Protein AF-A0A9D1PXN1-F1 (afdb_monomer_lite)

Foldseek 3Di:
DDPVVLVVLVVVLCVQDVDDDDWADPLQFIDDPCCLRVVCQQHDQADPDWDKQFADPQLQDPCVVQFFPAPDSGIGTHYVVGTNCQDNRGRPDDSSNDGSSSRYPLWAAAPQATWGFSSDSCNVRPDPVNVLVRSVSSVVSLLPDDPVSNVRRHHYDDPVCCVVTIGGSPDDGRD

Structure (mmCIF, N/CA/C/O backbone):
data_AF-A0A9D1PXN1-F1
#
_entry.id   AF-A0A9D1PXN1-F1
#
loop_
_atom_site.group_PDB
_atom_site.id
_atom_site.type_symbol
_atom_site.label_atom_id
_atom_site.label_alt_id
_atom_site.label_comp_id
_atom_site.label_asym_id
_atom_site.label_entity_id
_atom_site.label_seq_id
_atom_site.pdbx_PDB_ins_code
_atom_site.Cartn_x
_atom_site.Cartn_y
_atom_site.Cartn_z
_atom_site.occupancy
_atom_site.B_iso_or_equiv
_atom_site.auth_seq_id
_atom_site.auth_comp_id
_atom_site.auth_asym_id
_atom_site.auth_atom_id
_atom_site.pdbx_PDB_model_num
ATOM 1 N N . MET A 1 1 ? 2.714 14.223 -9.945 1.00 69.88 1 MET A N 1
ATOM 2 C CA . MET A 1 1 ? 3.969 13.557 -10.324 1.00 69.88 1 MET A CA 1
ATOM 3 C C . MET A 1 1 ? 4.122 13.803 -11.804 1.00 69.88 1 MET A C 1
ATOM 5 O O . MET A 1 1 ? 3.178 13.521 -12.533 1.00 69.88 1 MET A O 1
ATOM 9 N N . ALA A 1 2 ? 5.214 14.444 -12.207 1.00 73.06 2 ALA A N 1
ATOM 10 C CA . ALA A 1 2 ? 5.520 14.605 -13.623 1.00 73.06 2 ALA A CA 1
ATOM 11 C C . ALA A 1 2 ? 5.919 13.241 -14.206 1.00 73.06 2 ALA A C 1
ATOM 13 O O . ALA A 1 2 ? 6.464 12.410 -13.475 1.00 73.06 2 ALA A O 1
ATOM 14 N N . ASP A 1 3 ? 5.678 13.019 -15.497 1.00 78.38 3 ASP A N 1
ATOM 15 C CA . ASP A 1 3 ? 6.077 11.775 -16.171 1.00 78.38 3 ASP A CA 1
ATOM 16 C C . ASP A 1 3 ? 7.579 11.492 -15.996 1.00 78.38 3 ASP A C 1
ATOM 18 O O . ASP A 1 3 ? 7.972 10.346 -15.778 1.00 78.38 3 ASP A O 1
ATOM 22 N N . ASP A 1 4 ? 8.400 12.545 -15.966 1.00 83.00 4 ASP A N 1
ATOM 23 C CA . ASP A 1 4 ? 9.844 12.471 -15.728 1.00 83.00 4 ASP A CA 1
ATOM 24 C C . ASP A 1 4 ? 10.192 11.813 -14.383 1.00 83.00 4 ASP A C 1
ATOM 26 O O . ASP A 1 4 ? 11.070 10.955 -14.316 1.00 83.00 4 ASP A O 1
ATOM 30 N N . GLU A 1 5 ? 9.455 12.126 -13.314 1.00 83.94 5 GLU A N 1
ATOM 31 C CA . GLU A 1 5 ? 9.693 11.544 -11.987 1.00 83.94 5 GLU A CA 1
ATOM 32 C C . GLU A 1 5 ? 9.334 10.047 -11.962 1.00 83.94 5 GLU A C 1
ATOM 34 O O . GLU A 1 5 ? 10.053 9.234 -11.372 1.00 83.94 5 GLU A O 1
ATOM 39 N N . LEU A 1 6 ? 8.259 9.640 -12.647 1.00 85.62 6 LEU A N 1
ATOM 40 C CA . LEU A 1 6 ? 7.913 8.222 -12.779 1.00 85.62 6 LEU A CA 1
ATOM 41 C C . LEU A 1 6 ? 8.992 7.461 -13.568 1.00 85.62 6 LEU A C 1
ATOM 43 O O . LEU A 1 6 ? 9.337 6.332 -13.202 1.00 85.62 6 LEU A O 1
ATOM 47 N N . GLN A 1 7 ? 9.557 8.079 -14.611 1.00 88.81 7 GLN A N 1
ATOM 48 C CA . GLN A 1 7 ? 10.666 7.506 -15.375 1.00 88.81 7 GLN A CA 1
ATOM 49 C C . GLN A 1 7 ? 11.948 7.399 -14.548 1.00 88.81 7 GLN A C 1
ATOM 51 O O . GLN A 1 7 ? 12.634 6.379 -14.627 1.00 88.81 7 GLN A O 1
ATOM 56 N N . GLU A 1 8 ? 12.253 8.379 -13.696 1.00 89.69 8 GLU A N 1
ATOM 57 C CA . GLU A 1 8 ? 13.372 8.294 -12.753 1.00 89.69 8 GLU A CA 1
ATOM 58 C C . GLU A 1 8 ? 13.219 7.109 -11.795 1.00 89.69 8 GLU A C 1
ATOM 60 O O . GLU A 1 8 ? 14.169 6.345 -11.589 1.00 89.69 8 GLU A O 1
ATOM 65 N N . TYR A 1 9 ? 12.021 6.910 -11.237 1.00 88.69 9 TYR A N 1
ATOM 66 C CA . TYR A 1 9 ? 11.737 5.744 -10.402 1.00 88.69 9 TYR A CA 1
ATOM 67 C C . TYR A 1 9 ? 11.893 4.441 -11.183 1.00 88.69 9 TYR A C 1
ATOM 69 O O . TYR A 1 9 ? 12.567 3.530 -10.702 1.00 88.69 9 TYR A O 1
ATOM 77 N N . ARG A 1 10 ? 11.349 4.358 -12.402 1.00 90.62 10 ARG A N 1
ATOM 78 C CA . ARG A 1 10 ? 11.495 3.178 -13.264 1.00 90.62 10 ARG A CA 1
ATOM 79 C C . ARG A 1 10 ? 12.962 2.882 -13.572 1.00 90.62 10 ARG A C 1
ATOM 81 O O . ARG A 1 10 ? 13.384 1.737 -13.435 1.00 90.62 10 ARG A O 1
ATOM 88 N N . ALA A 1 11 ? 13.757 3.892 -13.922 1.00 92.56 11 ALA A N 1
ATOM 89 C CA . ALA A 1 11 ? 15.183 3.743 -14.204 1.00 92.56 11 ALA A CA 1
ATOM 90 C C . ALA A 1 11 ? 15.974 3.307 -12.961 1.00 92.56 11 ALA A C 1
ATOM 92 O O . ALA A 1 11 ? 16.827 2.421 -13.041 1.00 92.56 11 ALA A O 1
ATOM 93 N N . ARG A 1 12 ? 15.673 3.887 -11.793 1.00 91.06 12 ARG A N 1
ATOM 94 C CA . ARG A 1 12 ? 16.253 3.467 -10.512 1.00 91.06 12 ARG A CA 1
ATOM 95 C C . ARG A 1 12 ? 15.921 2.008 -10.211 1.00 91.06 12 ARG A C 1
ATOM 97 O O . ARG A 1 12 ? 16.815 1.248 -9.842 1.00 91.06 12 ARG A O 1
ATOM 104 N N . TRP A 1 13 ? 14.659 1.618 -10.369 1.00 92.81 13 TRP A N 1
ATOM 105 C CA . TRP A 1 13 ? 14.210 0.261 -10.084 1.00 92.81 13 TRP A CA 1
ATOM 106 C C . TRP A 1 13 ? 14.752 -0.761 -11.064 1.00 92.81 13 TRP A C 1
ATOM 108 O O . TRP A 1 13 ? 15.154 -1.822 -10.612 1.00 92.81 13 TRP A O 1
ATOM 118 N N . ALA A 1 14 ? 14.892 -0.430 -12.344 1.00 93.62 14 ALA A N 1
ATOM 119 C CA . ALA A 1 14 ? 15.497 -1.328 -13.323 1.00 93.62 14 ALA A CA 1
ATOM 120 C C . ALA A 1 14 ? 16.973 -1.634 -13.005 1.00 93.62 14 ALA A C 1
ATOM 122 O O . ALA A 1 14 ? 17.443 -2.738 -13.252 1.00 93.62 14 ALA A O 1
ATOM 123 N N . ARG A 1 15 ? 17.707 -0.678 -12.412 1.00 93.88 15 ARG A N 1
ATOM 124 C CA . ARG A 1 15 ? 19.095 -0.902 -11.962 1.00 93.88 15 ARG A CA 1
ATOM 125 C C . ARG A 1 15 ? 19.181 -1.805 -10.734 1.00 93.88 15 ARG A C 1
ATOM 127 O O . ARG A 1 15 ? 20.127 -2.573 -10.616 1.00 93.88 15 ARG A O 1
ATOM 134 N N . LEU A 1 16 ? 18.232 -1.677 -9.806 1.00 91.50 16 LEU A N 1
ATOM 135 C CA . LEU A 1 16 ? 18.212 -2.455 -8.563 1.00 91.50 16 LEU A CA 1
ATOM 136 C C . LEU A 1 16 ? 17.577 -3.845 -8.751 1.00 91.50 16 LEU A C 1
ATOM 138 O O . LEU A 1 16 ? 17.926 -4.790 -8.049 1.00 91.50 16 LEU A O 1
ATOM 142 N N . PHE A 1 17 ? 16.659 -3.961 -9.707 1.00 94.44 17 PHE A N 1
ATOM 143 C CA . PHE A 1 17 ? 15.857 -5.143 -10.001 1.00 94.44 17 PHE A CA 1
ATOM 144 C C . PHE A 1 17 ? 15.930 -5.456 -11.500 1.00 94.44 17 PHE A C 1
ATOM 146 O O . PHE A 1 17 ? 14.998 -5.134 -12.237 1.00 94.44 17 PHE A O 1
ATOM 153 N N . PRO A 1 18 ? 17.041 -6.053 -11.969 1.00 92.31 18 PRO A N 1
ATOM 154 C CA . PRO A 1 18 ? 17.200 -6.396 -13.382 1.00 92.31 18 PRO A CA 1
ATOM 155 C C . PRO A 1 18 ? 16.226 -7.495 -13.835 1.00 92.31 18 PRO A C 1
ATOM 157 O O . PRO A 1 18 ? 15.943 -7.616 -15.023 1.00 92.31 18 PRO A O 1
ATOM 160 N N . GLU A 1 19 ? 15.701 -8.272 -12.888 1.00 94.94 19 GLU A N 1
ATOM 161 C CA . GLU A 1 19 ? 14.740 -9.345 -13.116 1.00 94.94 19 GLU A CA 1
ATOM 162 C C . GLU A 1 19 ? 13.428 -9.058 -12.380 1.00 94.94 19 GLU A C 1
ATOM 164 O O . GLU A 1 19 ? 13.407 -8.438 -11.307 1.00 94.94 19 GLU A O 1
ATOM 169 N N . VAL A 1 20 ? 12.321 -9.529 -12.961 1.00 94.69 20 VAL A N 1
ATOM 170 C CA . VAL A 1 20 ? 11.008 -9.487 -12.312 1.00 94.69 20 VAL A CA 1
ATOM 171 C C . VAL A 1 20 ? 11.040 -10.406 -11.093 1.00 94.69 20 VAL A C 1
ATOM 173 O O . VAL A 1 20 ? 11.479 -11.550 -11.182 1.00 94.69 20 VAL A O 1
ATOM 176 N N . ARG A 1 21 ? 10.569 -9.903 -9.952 1.00 94.06 21 ARG A N 1
ATOM 177 C CA . ARG A 1 21 ? 10.504 -10.649 -8.695 1.00 94.06 21 ARG A CA 1
ATOM 178 C C . ARG A 1 21 ? 9.078 -11.067 -8.385 1.00 94.06 21 ARG A C 1
ATOM 180 O O . ARG A 1 21 ? 8.119 -10.495 -8.904 1.00 94.06 21 ARG A O 1
ATOM 187 N N . HIS A 1 22 ? 8.955 -12.066 -7.523 1.00 93.88 22 HIS A N 1
ATOM 188 C CA . HIS A 1 22 ? 7.667 -12.617 -7.158 1.00 93.88 22 HIS A CA 1
ATOM 189 C C . HIS A 1 22 ? 6.890 -11.680 -6.223 1.00 93.88 22 HIS A C 1
ATOM 191 O O . HIS A 1 22 ? 7.442 -11.030 -5.329 1.00 93.88 22 HIS A O 1
ATOM 197 N N . VAL A 1 23 ? 5.584 -11.610 -6.468 1.00 93.75 23 VAL A N 1
ATOM 198 C CA . VAL A 1 23 ? 4.608 -10.911 -5.637 1.00 93.75 23 VAL A CA 1
ATOM 199 C C . VAL A 1 23 ? 3.353 -11.770 -5.617 1.00 93.75 23 VAL A C 1
ATOM 201 O O . VAL A 1 23 ? 2.885 -12.179 -6.680 1.00 93.75 23 VAL A O 1
ATOM 204 N N . ASP A 1 24 ? 2.809 -12.032 -4.435 1.00 94.56 24 ASP A N 1
ATOM 205 C CA . ASP A 1 24 ? 1.557 -12.776 -4.281 1.00 94.56 24 ASP A CA 1
ATOM 206 C C . ASP A 1 24 ? 0.823 -12.388 -2.998 1.00 94.56 24 ASP A C 1
ATOM 208 O O . ASP A 1 24 ? 1.413 -11.862 -2.053 1.00 94.56 24 ASP A O 1
ATOM 212 N N . PHE A 1 25 ? -0.473 -12.668 -2.969 1.00 95.06 25 PHE A N 1
ATOM 213 C CA . PHE A 1 25 ? -1.361 -12.422 -1.848 1.00 95.06 25 PHE A CA 1
ATOM 214 C C . PHE A 1 25 ? -1.821 -13.737 -1.213 1.00 95.06 25 PHE A C 1
ATOM 216 O O . PHE A 1 25 ? -2.516 -14.532 -1.846 1.00 95.06 25 PHE A O 1
ATOM 223 N N . ASP A 1 26 ? -1.493 -13.930 0.066 1.00 90.69 26 ASP A N 1
ATOM 224 C CA . ASP A 1 26 ? -1.774 -15.172 0.805 1.00 90.69 26 ASP A CA 1
ATOM 225 C C . ASP A 1 26 ? -3.151 -15.212 1.492 1.00 90.69 26 ASP A C 1
ATOM 227 O O . ASP A 1 26 ? -3.426 -16.100 2.299 1.00 90.69 26 ASP A O 1
ATOM 231 N N . GLY A 1 27 ? -4.012 -14.236 1.194 1.00 91.19 27 GLY A N 1
ATOM 232 C CA . GLY A 1 27 ? -5.313 -14.052 1.839 1.00 91.19 27 GLY A CA 1
ATOM 233 C C . GLY A 1 27 ? -5.311 -13.014 2.962 1.00 91.19 27 GLY A C 1
ATOM 234 O O . GLY A 1 27 ? -6.381 -12.575 3.371 1.00 91.19 27 GLY A O 1
ATOM 235 N N . SER A 1 28 ? -4.141 -12.573 3.435 1.00 88.31 28 SER A N 1
ATOM 236 C CA . SER A 1 28 ? -4.040 -11.520 4.459 1.00 88.31 28 SER A CA 1
ATOM 237 C C . SER A 1 28 ? -2.874 -10.553 4.259 1.00 88.31 28 SER A C 1
ATOM 239 O O . SER A 1 28 ? -2.936 -9.407 4.709 1.00 88.31 28 SER A O 1
ATOM 241 N N . VAL A 1 29 ? -1.814 -10.992 3.580 1.00 89.44 29 VAL A N 1
ATOM 242 C CA . VAL A 1 29 ? -0.594 -10.222 3.343 1.00 89.44 29 VAL A CA 1
ATOM 243 C C . VAL A 1 29 ? -0.161 -10.383 1.892 1.00 89.44 29 VAL A C 1
ATOM 245 O O . VAL A 1 29 ? -0.168 -11.480 1.332 1.00 89.44 29 VAL A O 1
ATOM 248 N N . VAL A 1 30 ? 0.266 -9.276 1.295 1.00 91.06 30 VAL A N 1
ATOM 249 C CA . VAL A 1 30 ? 1.006 -9.264 0.039 1.00 91.06 30 VAL A CA 1
ATOM 250 C C . VAL A 1 30 ? 2.474 -9.53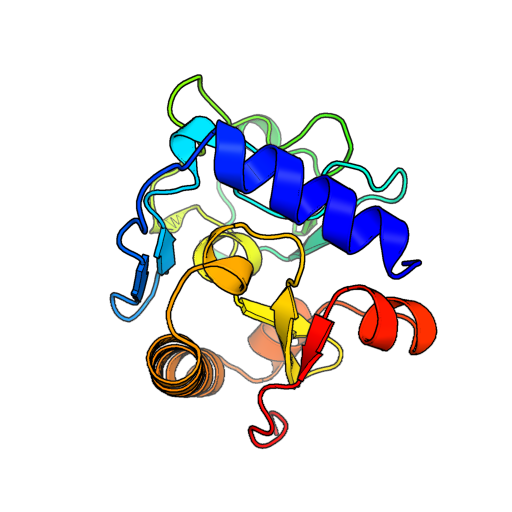3 0.348 1.00 91.06 30 VAL A C 1
ATOM 252 O O . VAL A 1 30 ? 3.181 -8.732 0.966 1.00 91.06 30 VAL A O 1
ATOM 255 N N . THR A 1 31 ? 2.935 -10.703 -0.070 1.00 89.25 31 THR A N 1
ATOM 256 C CA . THR A 1 31 ? 4.356 -11.024 -0.161 1.00 89.25 31 THR A CA 1
ATOM 257 C C . THR A 1 31 ? 4.932 -10.311 -1.374 1.00 89.25 31 THR A C 1
ATOM 259 O O . THR A 1 31 ? 4.358 -10.346 -2.457 1.00 89.25 31 THR A O 1
ATOM 262 N N . ASN A 1 32 ? 6.027 -9.584 -1.174 1.00 88.38 32 ASN A N 1
ATOM 263 C CA . ASN A 1 32 ? 6.602 -8.720 -2.193 1.00 88.38 32 ASN A CA 1
ATOM 264 C C . ASN A 1 32 ? 8.126 -8.784 -2.093 1.00 88.38 32 ASN A C 1
ATOM 266 O O . ASN A 1 32 ? 8.731 -8.128 -1.239 1.00 88.38 32 ASN A O 1
ATOM 270 N N . ASP A 1 33 ? 8.743 -9.556 -2.983 1.00 89.06 33 ASP A N 1
ATOM 271 C CA . ASP A 1 33 ? 10.183 -9.836 -2.957 1.00 89.06 33 ASP A CA 1
ATOM 272 C C . ASP A 1 33 ? 11.044 -8.623 -3.331 1.00 89.06 33 ASP A C 1
ATOM 274 O O . ASP A 1 33 ? 12.272 -8.653 -3.219 1.00 89.06 33 ASP A O 1
ATOM 278 N N . TYR A 1 34 ? 10.429 -7.512 -3.741 1.00 88.50 34 TYR A N 1
ATOM 279 C CA . TYR A 1 34 ? 11.126 -6.242 -3.906 1.00 88.50 34 TYR A CA 1
ATOM 280 C C . TYR A 1 34 ? 11.380 -5.533 -2.568 1.00 88.50 34 TYR A C 1
ATOM 282 O O . TYR A 1 34 ? 12.324 -4.750 -2.466 1.00 88.50 34 TYR A O 1
ATOM 290 N N . CYS A 1 35 ? 10.553 -5.772 -1.544 1.00 82.69 35 CYS A N 1
ATOM 291 C CA . CYS A 1 35 ? 10.550 -5.007 -0.292 1.00 82.69 35 CYS A CA 1
ATOM 292 C C . CYS A 1 35 ? 11.891 -4.961 0.466 1.00 82.69 35 CYS A C 1
ATOM 294 O O . CYS A 1 35 ? 12.244 -3.864 0.916 1.00 82.69 35 CYS A O 1
ATOM 296 N N . PRO A 1 36 ? 12.647 -6.070 0.617 1.00 79.62 36 PRO A N 1
ATOM 297 C CA . PRO A 1 36 ? 13.906 -6.058 1.371 1.00 79.62 36 PRO A CA 1
ATOM 298 C C . PRO A 1 36 ? 14.940 -5.076 0.804 1.00 79.62 36 PRO A C 1
ATOM 300 O O . PRO A 1 36 ? 15.617 -4.372 1.554 1.00 79.62 36 PRO A O 1
ATOM 303 N N . ASP A 1 37 ? 15.000 -4.974 -0.524 1.00 81.31 37 ASP A N 1
ATOM 304 C CA . ASP A 1 37 ? 16.006 -4.180 -1.229 1.00 81.31 37 ASP A CA 1
ATOM 305 C C . ASP A 1 37 ? 15.489 -2.797 -1.629 1.00 81.31 37 ASP A C 1
ATOM 307 O O . ASP A 1 37 ? 16.251 -1.830 -1.636 1.00 81.31 37 ASP A O 1
ATOM 311 N N . CYS A 1 38 ? 14.191 -2.661 -1.936 1.00 80.88 38 CYS A N 1
ATOM 312 C CA . CYS A 1 38 ? 13.629 -1.367 -2.320 1.00 80.88 38 CYS A CA 1
ATOM 313 C C . CYS A 1 38 ? 13.589 -0.427 -1.117 1.00 80.88 38 CYS A C 1
ATOM 315 O O . CYS A 1 38 ? 13.760 0.777 -1.278 1.00 80.88 38 CYS A O 1
ATOM 317 N N . ARG A 1 39 ? 13.382 -0.979 0.088 1.00 72.56 39 ARG A N 1
ATOM 318 C CA . ARG A 1 39 ? 13.235 -0.267 1.365 1.00 72.56 39 ARG A CA 1
ATOM 319 C C . ARG A 1 39 ? 12.055 0.705 1.439 1.00 72.56 39 ARG A C 1
ATOM 321 O O . ARG A 1 39 ? 11.797 1.202 2.524 1.00 72.56 39 ARG A O 1
ATOM 328 N N . TYR A 1 40 ? 11.264 0.869 0.372 1.00 67.81 40 TYR A N 1
ATOM 329 C CA . TYR A 1 40 ? 9.977 1.591 0.339 1.00 67.81 40 TYR A CA 1
ATOM 330 C C . TYR A 1 40 ? 8.799 0.730 0.831 1.00 67.81 40 TYR A C 1
ATOM 332 O O . TYR A 1 40 ? 7.656 0.948 0.433 1.00 67.81 40 TYR A O 1
ATOM 340 N N . CYS A 1 41 ? 9.055 -0.271 1.676 1.00 63.28 41 CYS A N 1
ATOM 341 C CA . CYS A 1 41 ? 8.164 -1.416 1.891 1.00 63.28 41 CYS A CA 1
ATOM 342 C C . CYS A 1 41 ? 6.815 -1.114 2.569 1.00 63.28 41 CYS A C 1
ATOM 344 O O . CYS A 1 41 ? 6.070 -2.048 2.847 1.00 63.28 41 CYS A O 1
ATOM 346 N N . CYS A 1 42 ? 6.502 0.148 2.868 1.00 64.31 42 CYS A N 1
ATOM 347 C CA . CYS A 1 42 ? 5.271 0.499 3.569 1.00 64.31 42 CYS A CA 1
ATOM 348 C C . CYS A 1 42 ? 4.548 1.743 3.012 1.00 64.31 42 CYS A C 1
ATOM 350 O O . CYS A 1 42 ? 3.468 2.050 3.501 1.00 64.31 42 CYS A O 1
ATOM 352 N N . GLY A 1 43 ? 5.089 2.478 2.028 1.00 65.50 43 GLY A N 1
ATOM 353 C CA . GLY A 1 43 ? 4.433 3.706 1.556 1.00 65.50 43 GLY A CA 1
ATOM 354 C C . GLY A 1 43 ? 5.354 4.756 0.920 1.00 65.50 43 GLY A C 1
ATOM 355 O O . GLY A 1 43 ? 6.513 4.472 0.595 1.00 65.50 43 GLY A O 1
ATOM 356 N N . PRO A 1 44 ? 4.853 5.988 0.721 1.00 62.03 44 PRO A N 1
ATOM 357 C CA . PRO A 1 44 ? 5.541 7.056 0.003 1.00 62.03 44 PRO A CA 1
ATOM 358 C C . PRO A 1 44 ? 6.628 7.722 0.865 1.00 62.03 44 PRO A C 1
ATOM 360 O O . PRO A 1 44 ? 6.479 8.849 1.313 1.00 62.03 44 PRO A O 1
ATOM 363 N N . GLN A 1 45 ? 7.770 7.061 1.069 1.00 63.03 45 GLN A N 1
ATOM 364 C CA . GLN A 1 45 ? 8.844 7.555 1.958 1.00 63.03 45 GLN A CA 1
ATOM 365 C C . GLN A 1 45 ? 9.482 8.897 1.559 1.00 63.03 45 GLN A C 1
ATOM 367 O O . GLN A 1 45 ? 10.309 9.418 2.293 1.00 63.03 45 GLN A O 1
ATOM 372 N N . LYS A 1 46 ? 9.152 9.466 0.394 1.00 67.75 46 LYS A N 1
ATOM 373 C CA . LYS A 1 46 ? 9.587 10.828 0.045 1.00 67.75 46 LYS A CA 1
ATOM 374 C C . LYS A 1 46 ? 8.623 11.911 0.550 1.00 67.75 46 LYS A C 1
ATOM 376 O O . LYS A 1 46 ? 8.989 13.083 0.521 1.00 67.75 46 LYS A O 1
ATOM 381 N N . GLU A 1 47 ? 7.418 11.550 0.994 1.00 69.25 47 GLU A N 1
ATOM 382 C CA . GLU A 1 47 ? 6.432 12.508 1.499 1.00 69.25 47 GLU A CA 1
ATOM 383 C C . GLU A 1 47 ? 6.900 13.101 2.835 1.00 69.25 47 GLU A C 1
ATOM 385 O O . GLU A 1 47 ? 7.315 12.390 3.750 1.00 69.25 47 GLU A O 1
ATOM 390 N N . SER A 1 48 ? 6.877 14.432 2.917 1.00 69.69 48 SER A N 1
ATOM 391 C CA . SER A 1 48 ? 7.100 15.179 4.159 1.00 69.69 48 SER A CA 1
ATOM 392 C C . SER A 1 48 ? 5.877 15.137 5.071 1.00 69.69 48 SER A C 1
ATOM 394 O O . SER A 1 48 ? 6.003 15.273 6.284 1.00 69.69 48 SER A O 1
ATOM 396 N N . GLU A 1 49 ? 4.694 14.958 4.484 1.00 76.88 49 GLU A N 1
ATOM 397 C CA . GLU A 1 49 ? 3.460 14.719 5.217 1.00 76.88 49 GLU A CA 1
ATOM 398 C C . GLU A 1 49 ? 3.387 13.241 5.617 1.00 76.88 49 GLU A C 1
ATOM 400 O O . GLU A 1 49 ? 3.539 12.372 4.752 1.00 76.88 49 GLU A O 1
ATOM 405 N N . PRO A 1 50 ? 3.159 12.926 6.904 1.00 79.19 50 PRO A N 1
ATOM 406 C CA . PRO A 1 50 ? 3.063 11.543 7.338 1.00 79.19 50 PRO A CA 1
ATOM 407 C C . PRO A 1 50 ? 1.910 10.820 6.638 1.00 79.19 50 PRO A C 1
ATOM 409 O O . PRO A 1 50 ? 0.760 11.255 6.685 1.00 79.19 50 PRO A O 1
ATOM 412 N N . PHE A 1 51 ? 2.203 9.674 6.029 1.00 81.44 51 PHE A N 1
ATOM 413 C CA . PHE A 1 51 ? 1.203 8.758 5.501 1.00 81.44 51 PHE A CA 1
ATOM 414 C C . PHE A 1 51 ? 0.521 8.038 6.674 1.00 81.44 51 PHE A C 1
ATOM 416 O O . PHE A 1 51 ? 1.196 7.257 7.353 1.00 81.44 51 PHE A O 1
ATOM 423 N N . PRO A 1 52 ? -0.777 8.274 6.941 1.00 85.12 52 PRO A N 1
ATOM 424 C CA . PRO A 1 52 ? -1.463 7.631 8.052 1.00 85.12 52 PRO A CA 1
ATOM 425 C C . PRO A 1 52 ? -1.752 6.163 7.725 1.00 85.12 52 PRO A C 1
ATOM 427 O O . PRO A 1 52 ? -2.220 5.827 6.640 1.00 85.12 52 PRO A O 1
ATOM 430 N N . MET A 1 53 ? -1.493 5.286 8.685 1.00 88.31 53 MET A N 1
ATOM 431 C CA . MET A 1 53 ? -1.831 3.870 8.654 1.00 88.31 53 MET A CA 1
ATOM 432 C C . MET A 1 53 ? -2.618 3.555 9.913 1.00 88.31 53 MET A C 1
ATOM 434 O O . MET A 1 53 ? -2.041 3.357 10.987 1.00 88.31 53 MET A O 1
ATOM 438 N N . ALA A 1 54 ? -3.940 3.522 9.790 1.00 89.31 54 ALA A N 1
ATOM 439 C CA . ALA A 1 54 ? -4.755 3.143 10.923 1.00 89.31 54 ALA A CA 1
ATOM 440 C C . ALA A 1 54 ? -4.471 1.692 11.330 1.00 89.31 54 ALA A C 1
ATOM 442 O O . ALA A 1 54 ? -4.318 0.794 10.494 1.00 89.31 54 ALA A O 1
ATOM 443 N N . LEU A 1 55 ? -4.391 1.496 12.638 1.00 88.50 55 LEU A N 1
ATOM 444 C CA . LEU A 1 55 ? -4.299 0.203 13.285 1.00 88.50 55 LEU A CA 1
ATOM 445 C C . LEU A 1 55 ? -5.717 -0.224 13.660 1.00 88.50 55 LEU A C 1
ATOM 447 O O . LEU A 1 55 ? -6.494 0.574 14.193 1.00 88.50 55 LEU A O 1
ATOM 451 N N . LEU A 1 56 ? -6.046 -1.476 13.365 1.00 87.81 56 LEU A N 1
ATOM 452 C CA . LEU A 1 56 ? -7.207 -2.138 13.949 1.00 87.81 56 LEU A CA 1
ATOM 453 C C . LEU A 1 56 ? -6.898 -2.474 15.409 1.00 87.81 56 LEU A C 1
ATOM 455 O O . LEU A 1 56 ? -5.740 -2.725 15.741 1.00 87.81 56 LEU A O 1
ATOM 459 N N . ASP A 1 57 ? -7.914 -2.569 16.264 1.00 85.56 57 ASP A N 1
ATOM 460 C CA . ASP A 1 57 ? -7.721 -2.817 17.703 1.00 85.56 57 ASP A CA 1
ATOM 461 C C . ASP A 1 57 ? -6.890 -4.079 17.970 1.00 85.56 57 ASP A C 1
ATOM 463 O O . ASP A 1 57 ? -5.980 -4.086 18.797 1.00 85.56 57 ASP A O 1
ATOM 467 N N . ARG A 1 58 ? -7.109 -5.130 17.170 1.00 83.62 58 ARG A N 1
ATOM 468 C CA . ARG A 1 58 ? -6.341 -6.386 17.223 1.00 83.62 58 ARG A CA 1
ATOM 469 C C . ARG A 1 58 ? -4.854 -6.253 16.861 1.00 83.62 58 ARG A C 1
ATOM 471 O O . ARG A 1 58 ? -4.097 -7.192 17.082 1.00 83.62 58 ARG A O 1
ATOM 478 N N . GLN A 1 59 ? -4.450 -5.147 16.239 1.00 85.69 59 GLN A N 1
ATOM 479 C CA . GLN A 1 59 ? -3.070 -4.858 15.824 1.00 85.69 59 GLN A CA 1
ATOM 480 C C . GLN A 1 59 ? -2.333 -3.995 16.855 1.00 85.69 59 GLN A C 1
ATOM 482 O O . GLN A 1 59 ? -1.122 -3.810 16.745 1.00 85.69 59 GLN A O 1
ATOM 487 N N . ILE A 1 60 ? -3.042 -3.467 17.857 1.00 86.44 60 ILE A N 1
ATOM 488 C CA . ILE A 1 60 ? -2.460 -2.629 18.899 1.00 86.44 60 ILE A CA 1
ATOM 489 C C . ILE A 1 60 ? -1.964 -3.524 20.034 1.00 86.44 60 ILE A C 1
ATOM 491 O O . ILE A 1 60 ? -2.710 -4.292 20.634 1.00 86.44 60 ILE A O 1
ATOM 495 N N . SER A 1 61 ? -0.678 -3.405 20.351 1.00 84.81 61 SER A N 1
ATOM 496 C CA . SER A 1 61 ? -0.041 -4.052 21.494 1.00 84.81 61 SER A CA 1
ATOM 497 C C . SER A 1 61 ? 0.761 -3.045 22.323 1.00 84.81 61 SER A C 1
ATOM 499 O O . SER A 1 61 ? 0.987 -1.908 21.907 1.00 84.81 61 SER A O 1
ATOM 501 N N . GLY A 1 62 ? 1.270 -3.474 23.482 1.00 84.06 62 GLY A N 1
ATOM 502 C CA . GLY A 1 62 ? 2.186 -2.652 24.284 1.00 84.06 62 GLY A CA 1
ATOM 503 C C . GLY A 1 62 ? 3.485 -2.267 23.557 1.00 84.06 62 GLY A C 1
ATOM 504 O O . GLY A 1 62 ? 4.128 -1.304 23.957 1.00 84.06 62 GLY A O 1
ATOM 505 N N . ARG A 1 63 ? 3.847 -2.975 22.475 1.00 84.00 63 ARG A N 1
ATOM 506 C CA . ARG A 1 63 ? 5.033 -2.700 21.647 1.00 84.00 63 ARG A CA 1
ATOM 507 C C . ARG A 1 63 ? 4.786 -1.732 20.491 1.00 84.00 63 ARG A C 1
ATOM 509 O O . ARG A 1 63 ? 5.743 -1.259 19.886 1.00 84.00 63 ARG A O 1
ATOM 516 N N . THR A 1 64 ? 3.530 -1.398 20.187 1.00 85.06 64 THR A N 1
ATOM 517 C CA . THR A 1 64 ? 3.173 -0.513 19.064 1.00 85.06 64 THR A CA 1
ATOM 518 C C . THR A 1 64 ? 3.996 0.790 19.016 1.00 85.06 64 THR A C 1
ATOM 520 O O . THR A 1 64 ? 4.441 1.155 17.924 1.00 85.06 64 THR A O 1
ATOM 523 N N . PRO A 1 65 ? 4.267 1.490 20.142 1.00 86.44 65 PRO A N 1
ATOM 524 C CA . PRO A 1 65 ? 5.083 2.710 20.124 1.00 86.44 65 PRO A CA 1
ATOM 525 C C . PRO A 1 65 ? 6.562 2.490 19.762 1.00 86.44 65 PRO A C 1
ATOM 527 O O . PRO A 1 65 ? 7.215 3.419 19.274 1.00 86.44 65 PRO A O 1
ATOM 530 N N . ASP A 1 66 ? 7.087 1.283 19.976 1.00 85.69 66 ASP A N 1
ATOM 531 C CA . ASP A 1 66 ? 8.461 0.907 19.623 1.00 85.69 66 ASP A CA 1
ATOM 532 C C . ASP A 1 66 ? 8.565 0.553 18.136 1.00 85.69 66 ASP A C 1
ATOM 534 O O . ASP A 1 66 ? 9.550 0.877 17.470 1.00 85.69 66 ASP A O 1
ATOM 538 N N . ASP A 1 67 ? 7.510 -0.059 17.601 1.00 83.88 67 ASP A N 1
ATOM 539 C CA . ASP A 1 67 ? 7.461 -0.569 16.235 1.00 83.88 67 ASP A CA 1
ATOM 540 C C . ASP A 1 67 ? 7.099 0.521 15.198 1.00 83.88 67 ASP A C 1
ATOM 542 O O . ASP A 1 67 ? 7.503 0.433 14.030 1.00 83.88 67 ASP A O 1
ATOM 546 N N . PHE A 1 68 ? 6.405 1.593 15.612 1.00 85.81 68 PHE A N 1
ATOM 547 C CA . PHE A 1 68 ? 5.926 2.660 14.723 1.00 85.81 68 PHE A CA 1
ATOM 548 C C . PHE A 1 68 ? 6.144 4.082 15.253 1.00 85.81 68 PHE A C 1
ATOM 550 O O . PHE A 1 68 ? 6.222 4.344 16.455 1.00 85.81 68 PHE A O 1
ATOM 557 N N . TYR A 1 69 ? 6.204 5.042 14.328 1.00 86.81 69 TYR A N 1
ATOM 558 C CA . TYR A 1 69 ? 5.847 6.426 14.639 1.00 86.81 69 TYR A CA 1
ATOM 559 C C . TYR A 1 69 ? 4.322 6.521 14.684 1.00 86.81 69 TYR A C 1
ATOM 561 O O . TYR A 1 69 ? 3.658 5.958 13.818 1.00 86.81 69 TYR A O 1
ATOM 569 N N . LEU A 1 70 ? 3.779 7.189 15.700 1.00 89.62 70 LEU A N 1
ATOM 570 C CA . LEU A 1 70 ? 2.340 7.277 15.937 1.00 89.62 70 LEU A CA 1
ATOM 571 C C . LEU A 1 70 ? 1.875 8.727 15.793 1.00 89.62 70 LEU A C 1
ATOM 573 O O . LEU A 1 70 ? 2.514 9.629 16.335 1.00 89.62 70 LEU A O 1
ATOM 577 N N . LEU A 1 71 ? 0.775 8.939 15.068 1.00 88.62 71 LEU A N 1
ATOM 578 C CA . LEU A 1 71 ? 0.037 10.209 15.062 1.00 88.62 71 LEU A CA 1
ATOM 579 C C . LEU A 1 71 ? -0.914 10.285 16.258 1.00 88.62 71 LEU A C 1
ATOM 581 O O . LEU A 1 71 ? -1.082 11.344 16.855 1.00 88.62 71 LEU A O 1
ATOM 585 N N . ASP A 1 72 ? -1.495 9.144 16.620 1.00 89.75 72 ASP A N 1
ATOM 586 C CA . ASP A 1 72 ? -2.342 8.952 17.790 1.00 89.75 72 ASP A CA 1
ATOM 587 C C . ASP A 1 72 ? -2.255 7.487 18.262 1.00 89.75 72 ASP A C 1
ATOM 589 O O . ASP A 1 72 ? -1.504 6.684 17.702 1.00 89.75 72 ASP A O 1
ATOM 593 N N . SER A 1 73 ? -3.013 7.123 19.299 1.00 86.12 73 SER A N 1
ATOM 594 C CA . SER A 1 73 ? -2.975 5.785 19.909 1.00 86.12 73 SER A CA 1
ATOM 595 C C . SER A 1 73 ? -3.356 4.632 18.971 1.00 86.12 73 SER A C 1
ATOM 597 O O . SER A 1 73 ? -3.078 3.481 19.295 1.00 86.12 73 SER A O 1
ATOM 599 N N . HIS A 1 74 ? -3.962 4.917 17.820 1.00 89.25 74 HIS A N 1
ATOM 600 C CA . HIS A 1 74 ? -4.465 3.933 16.867 1.00 89.25 74 HIS A CA 1
ATOM 601 C C . HIS A 1 74 ? -4.066 4.246 15.414 1.00 89.25 74 HIS A C 1
ATOM 603 O O . HIS A 1 74 ? -4.601 3.633 14.485 1.00 89.25 74 HIS A O 1
ATOM 609 N N . THR A 1 75 ? -3.149 5.186 15.191 1.00 89.38 75 THR A N 1
ATOM 610 C CA . THR A 1 75 ? -2.700 5.569 13.851 1.00 89.38 75 THR A CA 1
ATOM 611 C C . THR A 1 75 ? -1.185 5.608 13.820 1.00 89.38 75 THR A C 1
ATOM 613 O O . THR A 1 75 ? -0.556 6.526 14.351 1.00 89.38 75 THR A O 1
ATOM 616 N N . ALA A 1 76 ? -0.591 4.615 13.161 1.00 88.50 76 ALA A N 1
ATOM 617 C CA . ALA A 1 76 ? 0.813 4.658 12.790 1.00 88.50 76 ALA A CA 1
ATOM 618 C C . ALA A 1 76 ? 1.017 5.613 11.609 1.00 88.50 76 ALA A C 1
ATOM 620 O O . ALA A 1 76 ? 0.086 5.902 10.859 1.00 88.50 76 ALA A O 1
ATOM 621 N N . CYS A 1 77 ? 2.238 6.089 11.407 1.00 85.12 77 CYS A N 1
ATOM 622 C CA . CYS A 1 77 ? 2.579 6.845 10.217 1.00 85.12 77 CYS A CA 1
ATOM 623 C C . CYS A 1 77 ? 3.922 6.465 9.615 1.00 85.12 77 CYS A C 1
ATOM 625 O O . CYS A 1 77 ? 4.803 5.899 10.268 1.00 85.12 77 CYS A O 1
ATOM 627 N N . LEU A 1 78 ? 4.047 6.788 8.331 1.00 80.81 78 LEU A N 1
ATOM 628 C CA . LEU A 1 78 ? 5.283 6.685 7.573 1.00 80.81 78 LEU A CA 1
ATOM 629 C C . LEU A 1 78 ? 5.604 8.028 6.955 1.00 80.81 78 LEU A C 1
ATOM 631 O O . LEU A 1 78 ? 4.766 8.636 6.301 1.00 80.81 78 LEU A O 1
ATOM 635 N N . ASP A 1 79 ? 6.844 8.440 7.115 1.00 76.31 79 ASP A N 1
ATOM 636 C CA . ASP A 1 79 ? 7.410 9.601 6.450 1.00 76.31 79 ASP A CA 1
ATOM 637 C C . ASP A 1 79 ? 8.835 9.259 5.992 1.00 76.31 79 ASP A C 1
ATOM 639 O O . ASP A 1 79 ? 9.192 8.084 5.837 1.00 76.31 79 ASP A O 1
ATOM 643 N N . GLN A 1 80 ? 9.667 10.278 5.794 1.00 75.69 80 GLN A N 1
ATOM 644 C CA . GLN A 1 80 ? 11.073 10.141 5.408 1.00 75.69 80 GLN A CA 1
ATOM 645 C C . GLN A 1 80 ? 11.923 9.302 6.372 1.00 75.69 80 GLN A C 1
ATOM 647 O O . GLN A 1 80 ? 12.961 8.779 5.971 1.00 75.69 80 GLN A O 1
ATOM 652 N N . ARG A 1 81 ? 11.494 9.131 7.626 1.00 76.00 81 ARG A N 1
ATOM 653 C CA . ARG A 1 81 ? 12.161 8.270 8.613 1.00 76.00 81 ARG A CA 1
ATOM 654 C C . ARG A 1 81 ? 11.871 6.786 8.382 1.00 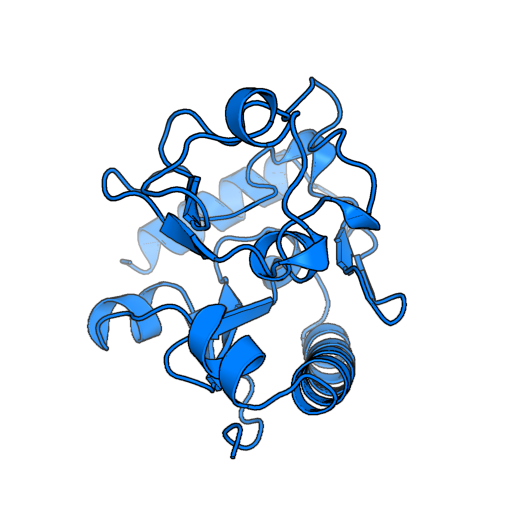76.00 81 ARG A C 1
ATOM 656 O O . ARG A 1 81 ? 12.572 5.939 8.927 1.00 76.00 81 ARG A O 1
ATOM 663 N N . GLY A 1 82 ? 10.857 6.463 7.578 1.00 74.38 82 GLY A N 1
ATOM 664 C CA . GLY A 1 82 ? 10.391 5.099 7.355 1.00 74.38 82 GLY A CA 1
ATOM 665 C C . GLY A 1 82 ? 9.673 4.498 8.570 1.00 74.38 82 GLY A C 1
ATOM 666 O O . GLY A 1 82 ? 9.218 5.199 9.471 1.00 74.38 82 GLY A O 1
ATOM 667 N N . CYS A 1 83 ? 9.538 3.172 8.579 1.00 75.56 83 CYS A N 1
ATOM 668 C CA . CYS A 1 83 ? 8.987 2.423 9.711 1.00 75.56 83 CYS A CA 1
ATOM 669 C C . CYS A 1 83 ? 10.093 2.161 10.750 1.00 75.56 83 CYS A C 1
ATOM 671 O O . CYS A 1 83 ? 11.188 1.756 10.363 1.00 75.56 83 CYS A O 1
ATOM 673 N N . LYS A 1 84 ? 9.822 2.317 12.057 1.00 77.88 84 LYS A N 1
ATOM 674 C CA . LYS A 1 84 ? 10.820 2.004 13.105 1.00 77.88 84 LYS A CA 1
ATOM 675 C C . LYS A 1 84 ? 11.186 0.519 13.126 1.00 77.88 84 LYS A C 1
ATOM 677 O O . LYS A 1 84 ? 12.346 0.172 13.320 1.00 77.88 84 LYS A O 1
ATOM 682 N N . ALA A 1 85 ? 10.218 -0.354 12.851 1.00 75.06 85 ALA A N 1
ATOM 683 C CA . ALA A 1 85 ? 10.431 -1.795 12.746 1.00 75.06 85 ALA A CA 1
ATOM 684 C C . ALA A 1 85 ? 11.120 -2.244 11.434 1.00 75.06 85 ALA A C 1
ATOM 686 O O . ALA A 1 85 ? 11.182 -3.446 11.143 1.00 75.06 85 ALA A O 1
ATOM 687 N N . LEU A 1 86 ? 11.623 -1.307 10.616 1.00 70.56 86 LEU A N 1
ATOM 688 C CA . LEU A 1 86 ? 12.387 -1.607 9.409 1.00 70.56 86 LEU A CA 1
ATOM 689 C C . LEU A 1 86 ? 13.814 -2.034 9.781 1.00 70.56 86 LEU A C 1
ATOM 691 O O . LEU A 1 86 ? 14.648 -1.222 10.175 1.00 70.56 86 LEU A O 1
ATOM 695 N N . GLY A 1 87 ? 14.113 -3.322 9.628 1.00 60.59 87 GLY A N 1
ATOM 696 C CA . GLY A 1 87 ? 15.484 -3.819 9.686 1.00 60.59 87 GLY A CA 1
ATOM 697 C C . GLY A 1 87 ? 16.165 -3.788 8.311 1.00 60.59 87 GLY A C 1
ATOM 698 O O . GLY A 1 87 ? 15.519 -3.520 7.298 1.00 60.59 87 GLY A O 1
ATOM 699 N N . PRO A 1 88 ? 17.449 -4.183 8.226 1.00 52.00 88 PRO A N 1
ATOM 700 C CA . PRO A 1 88 ? 18.159 -4.348 6.951 1.00 52.00 88 PRO A CA 1
ATOM 701 C C . PRO A 1 88 ? 17.532 -5.390 6.000 1.00 52.00 88 PRO A C 1
ATOM 703 O O . PRO A 1 88 ? 17.946 -5.468 4.852 1.00 52.00 88 PRO A O 1
ATOM 706 N N . ALA A 1 89 ? 16.538 -6.160 6.463 1.00 50.81 89 ALA A N 1
ATOM 707 C CA . ALA A 1 89 ? 15.769 -7.138 5.687 1.00 50.81 89 ALA A CA 1
ATOM 708 C C . ALA A 1 89 ? 14.301 -6.712 5.437 1.00 50.81 89 ALA A C 1
ATOM 710 O O . ALA A 1 89 ? 13.473 -7.540 5.067 1.00 50.81 89 ALA A O 1
ATOM 711 N N . GLY A 1 90 ? 13.947 -5.444 5.679 1.00 60.88 90 GLY A N 1
ATOM 712 C CA . GLY A 1 90 ? 12.567 -4.949 5.607 1.00 60.88 90 GLY A CA 1
ATOM 713 C C . GLY A 1 90 ? 11.821 -5.005 6.948 1.00 60.88 90 GLY A C 1
ATOM 714 O O . GLY A 1 90 ? 12.431 -5.139 8.012 1.00 60.88 90 GLY A O 1
ATOM 715 N N . CYS A 1 91 ? 10.492 -4.846 6.906 1.00 67.94 91 CYS A N 1
ATOM 716 C CA . CYS A 1 91 ? 9.635 -4.844 8.096 1.00 67.94 91 CYS A CA 1
ATOM 717 C C . CYS A 1 91 ? 9.732 -6.186 8.846 1.00 67.94 91 CYS A C 1
ATOM 719 O O . CYS A 1 91 ? 9.349 -7.231 8.315 1.00 67.94 91 CYS A O 1
ATOM 721 N N . ARG A 1 92 ? 10.221 -6.152 10.092 1.00 70.12 92 ARG A N 1
ATOM 722 C CA . ARG A 1 92 ? 10.396 -7.342 10.949 1.00 70.12 92 ARG A CA 1
ATOM 723 C C . ARG A 1 92 ? 9.155 -7.727 11.747 1.00 70.12 92 ARG A C 1
ATOM 725 O O . ARG A 1 92 ? 9.210 -8.668 12.533 1.00 70.12 92 ARG A O 1
ATOM 732 N N . LEU A 1 93 ? 8.055 -7.004 11.571 1.00 74.56 93 LEU A N 1
ATOM 733 C CA . LEU A 1 93 ? 6.839 -7.292 12.312 1.00 74.56 93 LEU A CA 1
ATOM 734 C C . LEU A 1 93 ? 6.245 -8.616 11.866 1.00 74.56 93 LEU A C 1
ATOM 736 O O . LEU A 1 93 ? 6.160 -8.904 10.662 1.00 74.56 93 LEU A O 1
ATOM 740 N N . GLU A 1 94 ? 5.804 -9.389 12.853 1.00 75.19 94 GLU A N 1
ATOM 741 C CA . GLU A 1 94 ? 4.926 -10.524 12.623 1.00 75.19 94 GLU A CA 1
ATOM 742 C C . GLU A 1 94 ? 3.688 -10.063 11.857 1.00 75.19 94 GLU A C 1
ATOM 744 O O . GLU A 1 94 ? 3.211 -8.939 12.025 1.00 75.19 94 GLU A O 1
ATOM 749 N N . ARG A 1 95 ? 3.167 -10.932 10.991 1.00 75.56 95 ARG A N 1
ATOM 750 C CA . ARG A 1 95 ? 2.060 -10.596 10.083 1.00 75.56 95 ARG A CA 1
ATOM 751 C C . ARG A 1 95 ? 0.841 -10.045 10.825 1.00 75.56 95 ARG A C 1
ATOM 753 O O . ARG A 1 95 ? 0.221 -9.100 10.354 1.00 75.56 95 ARG A O 1
ATOM 760 N N . THR A 1 96 ? 0.547 -10.592 12.000 1.00 74.62 96 THR A N 1
ATOM 761 C CA . THR A 1 96 ? -0.565 -10.191 12.875 1.00 74.62 96 THR A CA 1
ATOM 762 C C . THR A 1 96 ? -0.436 -8.765 13.413 1.00 74.62 96 THR A C 1
ATOM 764 O O . THR A 1 96 ? -1.454 -8.137 13.690 1.00 74.62 96 THR A O 1
ATOM 767 N N . LEU A 1 97 ? 0.789 -8.242 13.514 1.00 78.38 97 LEU A N 1
ATOM 768 C CA . LEU A 1 97 ? 1.102 -6.914 14.051 1.00 78.38 97 LEU A CA 1
ATOM 769 C C . LEU A 1 97 ? 1.266 -5.847 12.960 1.00 78.38 97 LEU A C 1
ATOM 771 O O . LEU A 1 97 ? 1.412 -4.664 13.262 1.00 78.38 97 LEU A O 1
ATOM 775 N N . ARG A 1 98 ? 1.268 -6.236 11.680 1.00 82.19 98 ARG A N 1
ATOM 776 C CA . ARG A 1 98 ? 1.395 -5.284 10.570 1.00 82.19 98 ARG A CA 1
ATOM 777 C C . ARG A 1 98 ? 0.070 -4.554 10.360 1.00 82.19 98 ARG A C 1
ATOM 779 O O . ARG A 1 98 ? -0.926 -5.252 10.185 1.00 82.19 98 ARG A O 1
ATOM 786 N N . PRO A 1 99 ? 0.043 -3.205 10.285 1.00 87.38 99 PRO A N 1
ATOM 787 C CA . PRO A 1 99 ? -1.127 -2.454 9.846 1.00 87.38 99 PRO A CA 1
ATOM 788 C C . PRO A 1 99 ? -1.656 -3.021 8.532 1.00 87.38 99 PRO A C 1
ATOM 790 O O . PRO A 1 99 ? -0.861 -3.391 7.665 1.00 87.38 99 PRO A O 1
ATOM 793 N N . VAL A 1 100 ? -2.979 -3.041 8.345 1.00 89.19 100 VAL A N 1
ATOM 794 C CA . VAL A 1 100 ? -3.576 -3.598 7.116 1.00 89.19 100 VAL A CA 1
ATOM 795 C C . VAL A 1 100 ? -3.042 -2.875 5.874 1.00 89.19 100 VAL A C 1
ATOM 797 O O . VAL A 1 100 ? -2.640 -3.522 4.914 1.00 89.19 100 VAL A O 1
ATOM 800 N N . ALA A 1 101 ? -2.909 -1.546 5.931 1.00 86.06 101 ALA A N 1
ATOM 801 C CA . ALA A 1 101 ? -2.324 -0.752 4.848 1.00 86.06 101 ALA A CA 1
ATOM 802 C C . ALA A 1 101 ? -0.890 -1.190 4.479 1.00 86.06 101 ALA A C 1
ATOM 804 O O . ALA A 1 101 ? -0.529 -1.216 3.306 1.00 86.06 101 ALA A O 1
ATOM 805 N N . CYS A 1 102 ? -0.080 -1.582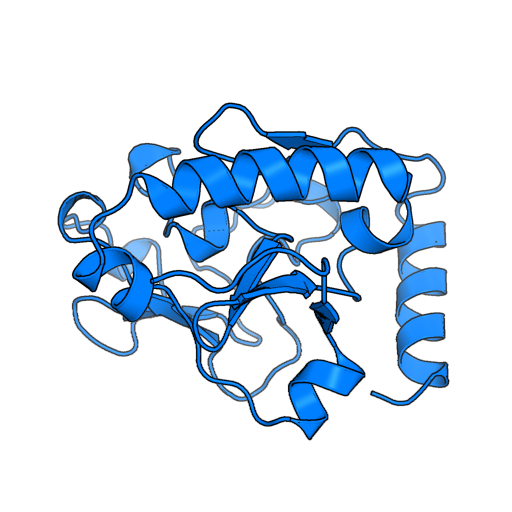 5.468 1.00 83.88 102 CYS A N 1
ATOM 806 C CA . CYS A 1 102 ? 1.268 -2.096 5.230 1.00 83.88 102 CYS A CA 1
ATOM 807 C C . CYS A 1 102 ? 1.241 -3.530 4.689 1.00 83.88 102 CYS A C 1
ATOM 809 O O . CYS A 1 102 ? 2.053 -3.877 3.836 1.00 83.88 102 CYS A O 1
ATOM 811 N N . ALA A 1 103 ? 0.338 -4.367 5.200 1.00 87.88 103 ALA A N 1
ATOM 812 C CA . ALA A 1 103 ? 0.206 -5.759 4.788 1.00 87.88 103 ALA A CA 1
ATOM 813 C C . ALA A 1 103 ? -0.244 -5.899 3.329 1.00 87.88 103 ALA A C 1
ATOM 815 O O . ALA A 1 103 ? 0.135 -6.867 2.682 1.00 87.88 103 ALA A O 1
ATOM 816 N N . LEU A 1 104 ? -1.024 -4.947 2.814 1.00 91.62 104 LEU A N 1
ATOM 817 C CA . LEU A 1 104 ? -1.573 -4.992 1.457 1.00 91.62 104 LEU A CA 1
ATOM 818 C C . LEU A 1 104 ? -0.736 -4.241 0.417 1.00 91.62 104 LEU A C 1
ATOM 820 O O . LEU A 1 104 ? -1.017 -4.337 -0.774 1.00 91.62 104 LEU A O 1
ATOM 824 N N . PHE A 1 105 ? 0.297 -3.504 0.827 1.00 88.94 105 PHE A N 1
ATOM 825 C CA . PHE A 1 105 ? 1.097 -2.705 -0.098 1.00 88.94 105 PHE A CA 1
ATOM 826 C C . PHE A 1 105 ? 1.711 -3.584 -1.218 1.00 88.94 105 PHE A C 1
ATOM 828 O O . PHE A 1 105 ? 2.346 -4.597 -0.916 1.00 88.94 105 PHE A O 1
ATOM 835 N N . PRO A 1 106 ? 1.571 -3.223 -2.512 1.00 92.00 106 PRO A N 1
ATOM 836 C CA . PRO A 1 106 ? 1.284 -1.883 -3.041 1.00 92.00 106 PRO A CA 1
ATOM 837 C C . PRO A 1 106 ? -0.193 -1.547 -3.286 1.00 92.00 106 PRO A C 1
ATOM 839 O O . PRO A 1 106 ? -0.470 -0.500 -3.876 1.00 92.00 106 PRO A O 1
ATOM 842 N N . PHE A 1 107 ? -1.130 -2.394 -2.866 1.00 94.44 107 PHE A N 1
ATOM 843 C CA . PHE A 1 107 ? -2.553 -2.076 -2.915 1.00 94.44 107 PHE A CA 1
ATOM 844 C C . PHE A 1 107 ? -2.903 -1.123 -1.774 1.00 94.44 107 PHE A C 1
ATOM 846 O O . PHE A 1 107 ? -2.610 -1.391 -0.609 1.00 94.44 107 PHE A O 1
ATOM 853 N N . VAL A 1 108 ? -3.512 0.009 -2.113 1.00 92.56 108 VAL A N 1
ATOM 854 C CA . VAL A 1 108 ? -3.831 1.076 -1.164 1.00 92.56 108 VAL A CA 1
ATOM 855 C C . VAL A 1 108 ? -5.316 1.384 -1.241 1.00 92.56 108 VAL A C 1
ATOM 857 O O . VAL A 1 108 ? -5.841 1.679 -2.315 1.00 92.56 108 VAL A O 1
ATOM 860 N N . LEU A 1 109 ? -5.987 1.324 -0.092 1.00 93.38 109 LEU A N 1
ATOM 861 C CA . LEU A 1 109 ? -7.372 1.753 0.041 1.00 93.38 109 LEU A CA 1
ATOM 862 C C . LEU A 1 109 ? -7.402 3.274 0.215 1.00 93.38 109 LEU A C 1
ATOM 864 O O . LEU A 1 109 ? -6.935 3.794 1.229 1.00 93.38 109 LEU A O 1
ATOM 868 N N . VAL A 1 110 ? -7.929 3.985 -0.778 1.00 91.50 110 VAL A N 1
ATOM 869 C CA . VAL A 1 110 ? -8.016 5.448 -0.789 1.00 91.50 110 VAL A CA 1
ATOM 870 C C . VAL A 1 110 ? -9.450 5.857 -1.074 1.00 91.50 110 VAL A C 1
ATOM 872 O O . VAL A 1 110 ? -10.018 5.410 -2.063 1.00 91.50 110 VAL A O 1
ATOM 875 N N . ASN A 1 111 ? -10.041 6.709 -0.237 1.00 90.38 111 ASN A N 1
ATOM 876 C CA . ASN A 1 111 ? -11.437 7.144 -0.371 1.00 90.38 111 ASN A CA 1
ATOM 877 C C . ASN A 1 111 ? -12.411 5.964 -0.624 1.00 90.38 111 ASN A C 1
ATOM 879 O O . ASN A 1 111 ? -13.269 6.054 -1.496 1.00 90.38 111 ASN A O 1
ATOM 883 N N . LEU A 1 112 ? -12.236 4.844 0.096 1.00 92.31 112 LEU A N 1
ATOM 884 C CA . LEU A 1 112 ? -13.000 3.595 -0.061 1.00 92.31 112 LEU A CA 1
ATOM 885 C C . LEU A 1 112 ? -12.944 2.973 -1.467 1.00 92.31 112 LEU A C 1
ATOM 887 O O . LEU A 1 112 ? -13.862 2.273 -1.894 1.00 92.31 112 LEU A O 1
ATOM 891 N N . ARG A 1 113 ? -11.835 3.183 -2.176 1.00 94.25 113 ARG A N 1
ATOM 892 C CA . ARG A 1 113 ? -11.538 2.571 -3.473 1.00 94.25 113 ARG A CA 1
ATOM 893 C C . ARG A 1 113 ? -10.137 1.980 -3.477 1.00 94.25 113 ARG A C 1
ATOM 895 O O . ARG A 1 113 ? -9.228 2.505 -2.832 1.00 94.25 113 ARG A O 1
ATOM 902 N N . LEU A 1 114 ? -9.965 0.858 -4.170 1.00 95.56 114 LEU A N 1
ATOM 903 C CA . LEU A 1 114 ? -8.687 0.153 -4.212 1.00 95.56 114 LEU A CA 1
ATOM 904 C C . LEU A 1 114 ? -7.831 0.648 -5.380 1.00 95.56 114 LEU A C 1
ATOM 906 O O . LEU A 1 114 ? -8.239 0.579 -6.538 1.00 95.56 114 LEU A O 1
ATOM 910 N N . TYR A 1 115 ? -6.617 1.087 -5.064 1.00 94.88 115 TYR A N 1
ATOM 911 C CA . TYR A 1 115 ? -5.641 1.563 -6.034 1.00 94.88 115 TYR A CA 1
ATOM 912 C C . TYR A 1 115 ? -4.333 0.781 -5.944 1.00 94.88 115 TYR A C 1
ATOM 914 O O . TYR A 1 115 ? -3.995 0.229 -4.898 1.00 94.88 115 TYR A O 1
ATOM 922 N N . LEU A 1 116 ? -3.545 0.813 -7.016 1.00 93.69 116 LEU A N 1
ATOM 923 C CA . LEU A 1 116 ? -2.128 0.451 -6.990 1.00 93.69 116 LEU A CA 1
ATOM 924 C C . LEU A 1 116 ? -1.257 1.690 -6.850 1.00 93.69 116 LEU A C 1
ATOM 926 O O . LEU A 1 116 ? -1.414 2.655 -7.595 1.00 93.69 116 LEU A O 1
ATOM 930 N N . TYR A 1 117 ? -0.280 1.641 -5.953 1.00 91.81 117 TYR A N 1
ATOM 931 C CA . TYR A 1 117 ? 0.708 2.704 -5.828 1.00 91.81 117 TYR A CA 1
ATOM 932 C C . TYR A 1 117 ? 1.784 2.598 -6.919 1.00 91.81 117 TYR A C 1
ATOM 934 O O . TYR A 1 117 ? 2.549 1.630 -6.962 1.00 91.81 117 TYR A O 1
ATOM 942 N N . LEU A 1 118 ? 1.857 3.594 -7.803 1.00 90.50 118 LEU A N 1
ATOM 943 C CA . LEU A 1 118 ? 2.592 3.525 -9.072 1.00 90.50 118 LEU A CA 1
ATOM 944 C C . LEU A 1 118 ? 4.110 3.449 -8.917 1.00 90.50 118 LEU A C 1
ATOM 946 O O . LEU A 1 118 ? 4.768 2.810 -9.734 1.00 90.50 118 LEU A O 1
ATOM 950 N N . ILE A 1 119 ? 4.682 4.077 -7.885 1.00 88.56 119 ILE A N 1
ATOM 951 C CA . ILE A 1 119 ? 6.145 4.093 -7.733 1.00 88.56 119 ILE A CA 1
ATOM 952 C C . ILE A 1 119 ? 6.705 2.806 -7.115 1.00 88.56 119 ILE A C 1
ATOM 954 O O . ILE A 1 119 ? 7.924 2.666 -7.006 1.00 88.56 119 ILE A O 1
ATOM 958 N N . CYS A 1 120 ? 5.848 1.881 -6.670 1.00 90.38 120 CYS A N 1
ATOM 959 C CA . CYS A 1 120 ? 6.306 0.593 -6.167 1.00 90.38 120 CYS A CA 1
ATOM 960 C C . CYS A 1 120 ? 6.893 -0.233 -7.326 1.00 90.38 120 CYS A C 1
ATOM 962 O O . CYS A 1 120 ? 6.231 -0.366 -8.355 1.00 90.38 120 CYS A O 1
ATOM 964 N N . PRO A 1 121 ? 8.087 -0.840 -7.180 1.00 91.94 121 PRO A N 1
ATOM 965 C CA . PRO A 1 121 ? 8.655 -1.691 -8.227 1.00 91.94 121 PRO A CA 1
ATOM 966 C C . PRO A 1 121 ? 7.747 -2.877 -8.589 1.00 91.94 121 PRO A C 1
ATOM 968 O O . PRO A 1 121 ? 7.674 -3.232 -9.762 1.00 91.94 121 PRO A O 1
ATOM 971 N N . ALA A 1 122 ? 6.990 -3.422 -7.627 1.00 93.38 122 ALA A N 1
ATOM 972 C CA . ALA A 1 122 ? 5.975 -4.439 -7.902 1.00 93.38 122 ALA A CA 1
ATOM 973 C C . ALA A 1 122 ? 4.928 -3.931 -8.908 1.00 93.38 122 ALA A C 1
ATOM 975 O O . ALA A 1 122 ? 4.697 -4.573 -9.926 1.00 93.38 122 ALA A O 1
ATOM 976 N N . SER A 1 123 ? 4.374 -2.735 -8.690 1.00 93.50 123 SER A N 1
ATOM 977 C CA . SER A 1 123 ? 3.419 -2.111 -9.616 1.00 93.50 123 SER A CA 1
ATOM 978 C C . SER A 1 123 ? 4.018 -1.788 -10.990 1.00 93.50 123 SER A C 1
ATOM 980 O O . SER A 1 123 ? 3.285 -1.696 -11.970 1.00 93.50 123 SER A O 1
ATOM 982 N N . MET A 1 124 ? 5.336 -1.566 -11.075 1.00 92.56 124 MET A N 1
ATOM 983 C CA . MET A 1 124 ? 6.009 -1.186 -12.323 1.00 92.56 124 MET A CA 1
ATOM 984 C C . MET A 1 124 ? 6.406 -2.365 -13.212 1.00 92.56 124 MET A C 1
ATOM 986 O O . MET A 1 124 ? 6.504 -2.184 -14.433 1.00 92.56 124 MET A O 1
ATOM 990 N N . PHE A 1 125 ? 6.720 -3.512 -12.609 1.00 95.19 125 PHE A N 1
ATOM 991 C CA . PHE A 1 125 ? 7.381 -4.625 -13.294 1.00 95.19 125 PHE A CA 1
ATOM 992 C C . PHE A 1 125 ? 6.603 -5.934 -13.275 1.00 95.19 125 PHE A C 1
ATOM 994 O O . PHE A 1 125 ? 6.816 -6.748 -14.171 1.00 95.19 125 PHE A O 1
ATOM 1001 N N . VAL A 1 126 ? 5.722 -6.151 -12.297 1.00 95.50 126 VAL A N 1
ATOM 1002 C CA . VAL A 1 126 ? 4.826 -7.309 -12.335 1.00 95.50 126 VAL A CA 1
ATOM 1003 C C . VAL A 1 126 ? 3.823 -7.112 -13.469 1.00 95.50 126 VAL A C 1
ATOM 1005 O O . VAL A 1 126 ? 3.392 -5.991 -13.751 1.00 95.50 126 VAL A O 1
ATOM 1008 N N . ASP A 1 127 ? 3.470 -8.212 -14.132 1.00 95.06 127 ASP A N 1
ATOM 1009 C CA . ASP A 1 127 ? 2.478 -8.199 -15.199 1.00 95.06 127 ASP A CA 1
ATOM 1010 C C . ASP A 1 127 ? 1.148 -7.585 -14.729 1.00 95.06 127 ASP A C 1
ATOM 1012 O O . ASP A 1 127 ? 0.654 -7.846 -13.628 1.00 95.06 127 ASP A O 1
ATOM 1016 N N . LYS A 1 128 ? 0.547 -6.762 -15.593 1.00 92.88 128 LYS A N 1
ATOM 1017 C CA . LYS A 1 128 ? -0.668 -6.021 -15.253 1.00 92.88 128 LYS A CA 1
ATOM 1018 C C . LYS A 1 128 ? -1.858 -6.947 -15.004 1.00 92.88 128 LYS A C 1
ATOM 1020 O O . LYS A 1 128 ? -2.657 -6.650 -14.119 1.00 92.88 128 LYS A O 1
ATOM 1025 N N . ALA A 1 129 ? -2.003 -8.035 -15.759 1.00 94.56 129 ALA A N 1
ATOM 1026 C CA . ALA A 1 129 ? -3.101 -8.974 -15.548 1.00 94.56 129 ALA A CA 1
ATOM 1027 C C . ALA A 1 129 ? -2.943 -9.697 -14.204 1.00 94.56 129 ALA A C 1
ATOM 1029 O O . ALA A 1 129 ? -3.919 -9.816 -13.467 1.00 94.56 129 ALA A O 1
ATOM 1030 N N . ALA A 1 130 ? -1.715 -10.073 -13.833 1.00 95.19 130 ALA A N 1
ATOM 1031 C CA . ALA A 1 130 ? -1.427 -10.646 -12.517 1.00 95.19 130 ALA A CA 1
ATOM 1032 C C . ALA A 1 130 ? -1.733 -9.668 -11.365 1.00 95.19 130 ALA A C 1
ATOM 1034 O O . ALA A 1 130 ? -2.319 -10.057 -10.356 1.00 95.19 130 ALA A O 1
ATOM 1035 N N . LEU A 1 131 ? -1.392 -8.383 -11.520 1.00 95.00 131 LEU A N 1
ATOM 1036 C CA . LEU A 1 131 ? -1.724 -7.350 -10.533 1.00 95.00 131 LEU A CA 1
ATOM 1037 C C . LEU A 1 131 ? -3.236 -7.113 -10.409 1.00 95.00 131 LEU A C 1
ATOM 1039 O O . LEU A 1 131 ? -3.722 -6.887 -9.302 1.00 95.00 131 LEU A O 1
ATOM 1043 N N . LEU A 1 132 ? -3.982 -7.165 -11.517 1.00 95.00 132 LEU A N 1
ATOM 1044 C CA . LEU A 1 132 ? -5.442 -7.025 -11.510 1.00 95.00 132 LEU A CA 1
ATOM 1045 C C . LEU A 1 132 ? -6.128 -8.212 -10.824 1.00 95.00 132 LEU A C 1
ATOM 1047 O O . LEU A 1 132 ? -7.004 -7.992 -9.990 1.00 95.00 132 LEU A O 1
ATOM 1051 N N . ASP A 1 133 ? -5.703 -9.444 -11.121 1.00 96.31 133 ASP A N 1
ATOM 1052 C CA . ASP A 1 133 ? -6.185 -10.649 -10.431 1.00 96.31 133 ASP A CA 1
ATOM 1053 C C . ASP A 1 133 ? -5.956 -10.548 -8.917 1.00 96.31 133 ASP A C 1
ATOM 1055 O O . ASP A 1 133 ? -6.880 -10.689 -8.111 1.00 96.31 133 ASP A O 1
ATOM 1059 N N . MET A 1 134 ? -4.725 -10.215 -8.525 1.00 97.44 134 MET A N 1
ATOM 1060 C CA . MET A 1 134 ? -4.363 -10.055 -7.122 1.00 97.44 134 MET A CA 1
ATOM 1061 C C . MET A 1 134 ? -5.155 -8.924 -6.460 1.00 97.44 134 MET A C 1
ATOM 1063 O O . MET A 1 134 ? -5.626 -9.086 -5.337 1.00 97.44 134 MET A O 1
ATOM 1067 N N . GLY A 1 135 ? -5.378 -7.815 -7.168 1.00 97.06 135 GLY A N 1
ATOM 1068 C CA . GLY A 1 135 ? -6.234 -6.722 -6.715 1.00 97.06 135 GLY A CA 1
ATOM 1069 C C . GLY A 1 135 ? -7.672 -7.161 -6.451 1.00 97.06 135 GLY A C 1
ATOM 1070 O O . GLY A 1 135 ? -8.255 -6.747 -5.452 1.00 97.06 135 GLY A O 1
ATOM 1071 N N . GLY A 1 136 ? -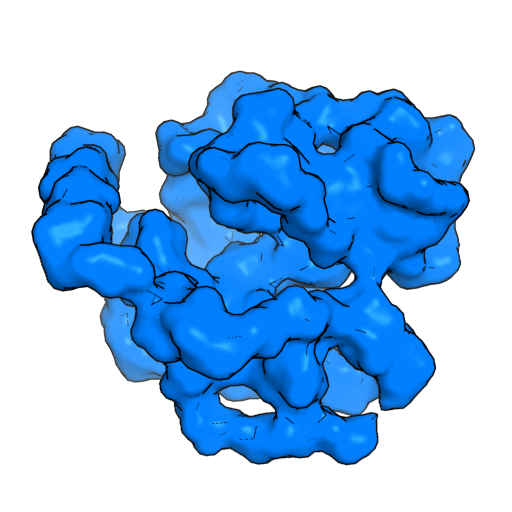8.222 -8.055 -7.276 1.00 97.31 136 GLY A N 1
ATOM 1072 C CA . GLY A 1 136 ? -9.521 -8.683 -7.032 1.00 97.31 136 GLY A CA 1
ATOM 1073 C C . GLY A 1 136 ? -9.539 -9.505 -5.740 1.00 97.31 136 GLY A C 1
ATOM 1074 O O . GLY A 1 136 ? -10.447 -9.358 -4.924 1.00 97.31 136 GLY A O 1
ATOM 1075 N N . ARG A 1 137 ? -8.500 -10.312 -5.491 1.00 97.88 137 ARG A N 1
ATOM 1076 C CA . ARG A 1 137 ? -8.371 -11.085 -4.240 1.00 97.88 137 ARG A CA 1
ATOM 1077 C C . ARG A 1 137 ? -8.227 -10.182 -3.008 1.00 97.88 137 ARG A C 1
ATOM 1079 O O . ARG A 1 137 ? -8.866 -10.431 -1.987 1.00 97.88 137 ARG A O 1
ATOM 1086 N N . VAL A 1 138 ? -7.441 -9.110 -3.112 1.00 97.19 138 VAL A N 1
ATOM 1087 C CA . VAL A 1 138 ? -7.299 -8.095 -2.054 1.00 97.19 138 VAL A CA 1
ATOM 1088 C C . VAL A 1 138 ? -8.627 -7.379 -1.797 1.00 97.19 138 VAL A C 1
ATOM 1090 O O . VAL A 1 138 ? -8.982 -7.138 -0.645 1.00 97.19 138 VAL A O 1
ATOM 1093 N N . HIS A 1 139 ? -9.392 -7.074 -2.846 1.00 97.06 139 HIS A N 1
ATOM 1094 C CA . HIS A 1 139 ? -10.718 -6.468 -2.725 1.00 97.06 139 HIS A CA 1
ATOM 1095 C C . HIS A 1 139 ? -11.701 -7.376 -1.984 1.00 97.06 139 HIS A C 1
ATOM 1097 O O . HIS A 1 139 ? -12.387 -6.913 -1.073 1.00 97.06 139 HIS A O 1
ATOM 1103 N N . VAL A 1 140 ? -11.708 -8.677 -2.281 1.00 96.44 140 VAL A N 1
ATOM 1104 C CA . VAL A 1 140 ? -12.521 -9.660 -1.545 1.00 96.44 140 VAL A CA 1
ATOM 1105 C C . VAL A 1 140 ? -12.141 -9.694 -0.062 1.00 96.44 140 VAL A C 1
ATOM 1107 O O . VAL A 1 140 ? -13.025 -9.644 0.791 1.00 96.44 140 VAL A O 1
ATOM 1110 N N . PHE A 1 141 ? -10.844 -9.709 0.261 1.00 95.62 141 PHE A N 1
ATOM 1111 C CA . PHE A 1 141 ? -10.374 -9.651 1.650 1.00 95.62 141 PHE A CA 1
ATOM 1112 C C . PHE A 1 141 ? -10.809 -8.364 2.366 1.00 95.62 141 PHE A C 1
ATOM 1114 O O . PHE A 1 141 ? -11.320 -8.405 3.481 1.00 95.62 141 PHE A O 1
ATOM 1121 N N . LEU A 1 142 ? -10.651 -7.203 1.729 1.00 95.00 142 LEU A N 1
ATOM 1122 C CA . LEU A 1 142 ? -11.095 -5.936 2.312 1.00 95.00 142 LEU A CA 1
ATOM 1123 C C . LEU A 1 142 ? -12.616 -5.914 2.518 1.00 95.00 142 LEU A C 1
ATOM 1125 O O . LEU A 1 142 ? -13.096 -5.419 3.537 1.00 95.00 142 LEU A O 1
ATOM 1129 N N . SER A 1 143 ? -13.374 -6.506 1.595 1.00 94.69 143 SER A N 1
ATOM 1130 C CA . SER A 1 143 ? -14.832 -6.633 1.688 1.00 94.69 143 SER A CA 1
ATOM 1131 C C . SER A 1 143 ? -15.284 -7.519 2.853 1.00 94.69 143 SER A C 1
ATOM 1133 O O . SER A 1 143 ? -16.400 -7.341 3.334 1.00 94.69 143 SER A O 1
ATOM 1135 N N . SER A 1 144 ? -14.437 -8.434 3.342 1.00 93.69 144 SER A N 1
ATOM 1136 C CA . SER A 1 144 ? -14.751 -9.258 4.517 1.00 93.69 144 SER A CA 1
ATOM 1137 C C . SER A 1 144 ? -14.492 -8.563 5.855 1.00 93.69 144 SER A C 1
ATOM 1139 O O . SER A 1 144 ? -14.836 -9.122 6.891 1.00 93.69 144 SER A O 1
ATOM 1141 N N . LEU A 1 145 ? -13.852 -7.388 5.862 1.00 91.69 145 LEU A N 1
ATOM 1142 C CA . LEU A 1 145 ? -13.713 -6.571 7.072 1.00 91.69 145 LEU A CA 1
ATOM 1143 C C . LEU A 1 145 ? -15.044 -5.892 7.420 1.00 91.69 145 LEU A C 1
ATOM 1145 O O . LEU A 1 145 ? -15.918 -5.749 6.565 1.00 91.69 145 LEU A O 1
ATOM 1149 N N . ASP A 1 146 ? -15.189 -5.408 8.649 1.00 92.25 146 ASP A N 1
ATOM 1150 C CA . ASP A 1 146 ? -16.327 -4.559 8.996 1.00 92.25 146 ASP A CA 1
ATOM 1151 C C . ASP A 1 146 ? -16.235 -3.208 8.268 1.00 92.25 146 ASP A C 1
ATOM 1153 O O . ASP A 1 146 ? -15.146 -2.702 7.978 1.00 92.25 146 ASP A O 1
ATOM 1157 N N . SER A 1 147 ? -17.379 -2.587 7.967 1.00 92.56 147 SER A N 1
ATOM 1158 C CA . SER A 1 147 ? -17.410 -1.290 7.269 1.00 92.56 147 SER A CA 1
ATOM 1159 C C . SER A 1 147 ? -16.685 -0.191 8.052 1.00 92.56 147 SER A C 1
ATOM 1161 O O . SER A 1 147 ? -16.002 0.640 7.455 1.00 92.56 147 SER A O 1
ATOM 1163 N N . ALA A 1 148 ? -16.767 -0.227 9.387 1.00 90.25 148 ALA A N 1
ATOM 1164 C CA . ALA A 1 148 ? -16.029 0.670 10.269 1.00 90.25 148 ALA A CA 1
ATOM 1165 C C . ALA A 1 148 ? -14.508 0.485 10.131 1.00 90.25 148 ALA A C 1
ATOM 1167 O O . ALA A 1 148 ? -13.784 1.470 9.992 1.00 90.25 148 ALA A O 1
ATOM 1168 N N . ASP A 1 149 ? -14.034 -0.763 10.086 1.00 90.75 149 ASP A N 1
ATOM 1169 C CA . ASP A 1 149 ? -12.618 -1.084 9.894 1.00 90.75 149 ASP A CA 1
ATOM 1170 C C . ASP A 1 149 ? -12.132 -0.652 8.508 1.00 90.75 149 ASP A C 1
ATOM 1172 O O . ASP A 1 149 ? -11.084 -0.014 8.397 1.00 90.75 149 ASP A O 1
ATOM 1176 N N . ARG A 1 150 ? -12.913 -0.920 7.451 1.00 92.38 150 ARG A N 1
ATOM 1177 C CA . ARG A 1 150 ? -12.616 -0.443 6.089 1.00 92.38 150 ARG A CA 1
ATOM 1178 C C . ARG A 1 150 ? -12.510 1.077 6.027 1.00 92.38 150 ARG A C 1
ATOM 1180 O O . ARG A 1 150 ? -11.542 1.599 5.476 1.00 92.38 150 ARG A O 1
ATOM 1187 N N . ALA A 1 151 ? -13.488 1.786 6.585 1.00 90.50 151 ALA A N 1
ATOM 1188 C CA . ALA A 1 151 ? -13.493 3.246 6.620 1.00 90.50 151 ALA A CA 1
ATOM 1189 C C . ALA A 1 151 ? -12.285 3.790 7.384 1.00 90.50 151 ALA A C 1
ATOM 1191 O O . ALA A 1 151 ? -11.673 4.765 6.956 1.00 90.50 151 ALA A O 1
ATOM 1192 N N . ARG A 1 152 ? -11.902 3.122 8.472 1.00 88.19 152 ARG A N 1
ATOM 1193 C CA . ARG A 1 152 ? -10.761 3.497 9.302 1.00 88.19 152 ARG A CA 1
ATOM 1194 C C . ARG A 1 152 ? -9.423 3.339 8.574 1.00 88.19 152 ARG A C 1
ATOM 1196 O O . ARG A 1 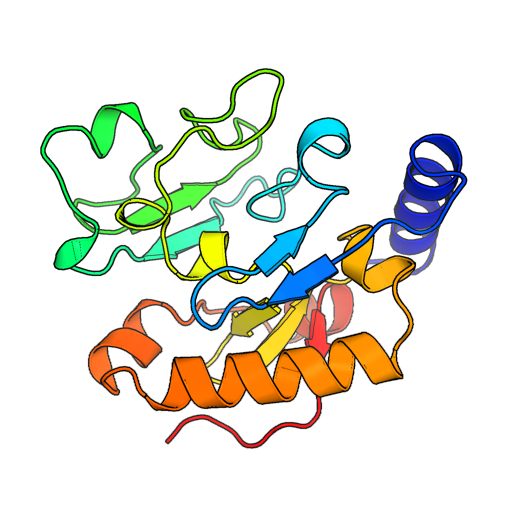152 ? -8.577 4.222 8.674 1.00 88.19 152 ARG A O 1
ATOM 1203 N N . ILE A 1 153 ? -9.210 2.229 7.866 1.00 89.69 153 ILE A N 1
ATOM 1204 C CA . ILE A 1 153 ? -7.945 1.972 7.152 1.00 89.69 153 ILE A CA 1
ATOM 1205 C C . ILE A 1 153 ? -7.865 2.679 5.792 1.00 89.69 153 ILE A C 1
ATOM 1207 O O . ILE A 1 153 ? -6.782 2.759 5.212 1.00 89.69 153 ILE A O 1
ATOM 1211 N N . SER A 1 154 ? -8.989 3.179 5.274 1.00 91.38 154 SER A N 1
ATOM 1212 C CA . SER A 1 154 ? -9.030 3.972 4.050 1.00 91.38 154 SER A CA 1
ATOM 1213 C C . SER A 1 154 ? -8.405 5.342 4.281 1.00 91.38 154 SER A C 1
ATOM 1215 O O . SER A 1 154 ? -8.891 6.136 5.083 1.00 91.38 154 SER A O 1
ATOM 1217 N N . ILE A 1 155 ? -7.368 5.666 3.516 1.00 88.44 155 ILE A N 1
ATOM 1218 C CA . ILE A 1 155 ? -6.750 6.989 3.583 1.00 88.44 155 ILE A CA 1
ATOM 1219 C C . ILE A 1 155 ? -7.481 7.993 2.691 1.00 88.44 155 ILE A C 1
ATOM 1221 O O . ILE A 1 155 ? -8.081 7.633 1.678 1.00 88.44 155 ILE A O 1
ATOM 1225 N N . SER A 1 156 ? -7.368 9.274 3.031 1.00 88.00 156 SER A N 1
ATOM 1226 C CA . SER A 1 156 ? -7.837 10.362 2.172 1.00 88.00 156 SER A CA 1
ATOM 1227 C C . SER A 1 156 ? -6.697 10.892 1.310 1.00 88.00 156 SER A C 1
ATOM 1229 O O . SER A 1 156 ? -5.583 11.117 1.796 1.00 88.00 156 SER A O 1
ATOM 1231 N N . ARG A 1 157 ? -6.963 11.118 0.023 1.00 86.25 157 ARG A N 1
ATOM 1232 C CA . ARG A 1 157 ? -6.045 11.811 -0.894 1.00 86.25 157 ARG A CA 1
ATOM 1233 C C . ARG A 1 157 ? -6.799 12.776 -1.787 1.00 86.25 157 ARG A C 1
ATOM 1235 O O . ARG A 1 157 ? -7.950 12.531 -2.153 1.00 86.25 157 ARG A O 1
ATOM 1242 N N . ARG A 1 158 ? -6.117 13.862 -2.152 1.00 86.81 158 ARG A N 1
ATOM 1243 C CA . ARG A 1 158 ? -6.628 14.823 -3.128 1.00 86.81 158 ARG A CA 1
ATOM 1244 C C . ARG A 1 158 ? -6.675 14.187 -4.521 1.00 86.81 158 ARG A C 1
ATOM 1246 O O . ARG A 1 158 ? -5.824 13.346 -4.829 1.00 86.81 158 ARG A O 1
ATOM 1253 N N . PRO A 1 159 ? -7.616 14.596 -5.386 1.00 88.19 159 PRO A N 1
ATOM 1254 C CA . PRO A 1 159 ? -7.706 14.092 -6.755 1.00 88.19 159 PRO A CA 1
ATOM 1255 C C . PRO A 1 159 ? -6.403 14.231 -7.552 1.00 88.19 159 PRO A C 1
ATOM 1257 O O . PRO A 1 159 ? -6.068 13.342 -8.336 1.00 88.19 159 PRO A O 1
ATOM 1260 N N . GLU A 1 160 ? -5.651 15.317 -7.351 1.00 86.75 160 GLU A N 1
ATOM 1261 C CA . GLU A 1 160 ? -4.358 15.516 -8.021 1.00 86.75 160 GLU A CA 1
ATOM 1262 C C . GLU A 1 160 ? -3.324 14.458 -7.608 1.00 86.75 160 GLU A C 1
ATOM 1264 O O . GLU A 1 160 ? -2.616 13.915 -8.458 1.00 86.75 160 GLU A O 1
ATOM 1269 N N . ASP A 1 161 ? -3.269 14.130 -6.313 1.00 84.81 161 ASP A N 1
ATOM 1270 C CA . ASP A 1 161 ? -2.356 13.122 -5.767 1.00 84.81 161 ASP A CA 1
ATOM 1271 C C . ASP A 1 161 ? -2.721 11.715 -6.257 1.00 84.81 161 ASP A C 1
ATOM 1273 O O . ASP A 1 161 ? -1.831 10.939 -6.616 1.00 84.81 161 ASP A O 1
ATOM 1277 N N . LEU A 1 162 ? -4.023 11.407 -6.335 1.00 88.06 162 LEU A N 1
ATOM 1278 C CA . LEU A 1 162 ? -4.536 10.155 -6.896 1.00 88.06 162 LEU A CA 1
ATOM 1279 C C . LEU A 1 162 ? -4.083 9.964 -8.343 1.00 88.06 162 LEU A C 1
ATOM 1281 O O . LEU A 1 162 ? -3.406 8.987 -8.644 1.00 88.06 162 LEU A O 1
ATOM 1285 N N . LYS A 1 163 ? -4.373 10.931 -9.220 1.00 86.75 163 LYS A N 1
ATOM 1286 C CA . LYS A 1 163 ? -3.991 10.865 -10.643 1.00 86.75 163 LYS A CA 1
ATOM 1287 C C . LYS A 1 163 ? -2.486 10.726 -10.843 1.00 86.75 163 LYS A C 1
ATOM 1289 O O . LYS A 1 163 ? -2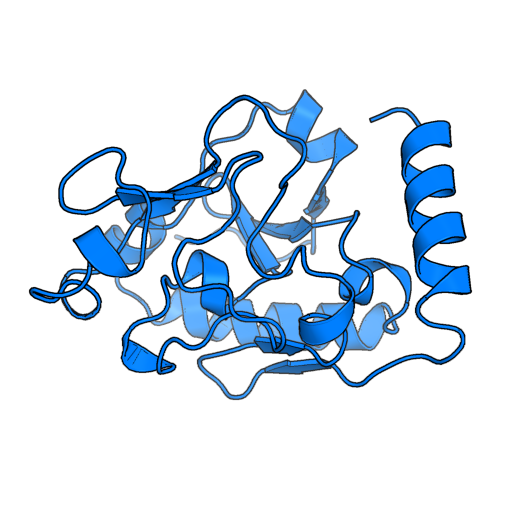.042 10.094 -11.791 1.00 86.75 163 LYS A O 1
ATOM 1294 N N . ALA A 1 164 ? -1.711 11.350 -9.963 1.00 85.81 164 ALA A N 1
ATOM 1295 C CA . ALA A 1 164 ? -0.265 11.364 -10.052 1.00 85.81 164 ALA A CA 1
ATOM 1296 C C . ALA A 1 164 ? 0.383 10.043 -9.632 1.00 85.81 164 ALA A C 1
ATOM 1298 O O . ALA A 1 164 ? 1.360 9.635 -10.249 1.00 85.81 164 ALA A O 1
ATOM 1299 N N . LYS A 1 165 ? -0.076 9.434 -8.535 1.00 86.31 165 LYS A N 1
ATOM 1300 C CA . LYS A 1 165 ? 0.685 8.390 -7.826 1.00 86.31 165 LYS A CA 1
ATOM 1301 C C . LYS A 1 165 ? -0.036 7.050 -7.744 1.00 86.31 165 LYS A C 1
ATOM 1303 O O . LYS A 1 165 ? 0.568 6.075 -7.296 1.00 86.31 165 LYS A O 1
ATOM 1308 N N . TYR A 1 166 ? -1.296 6.993 -8.153 1.00 91.19 166 TYR A N 1
ATOM 1309 C CA . TYR A 1 166 ? -2.153 5.835 -7.967 1.00 91.19 166 TYR A CA 1
ATOM 1310 C C . TYR A 1 166 ? -2.802 5.432 -9.290 1.00 91.19 166 TYR A C 1
ATOM 1312 O O . TYR A 1 166 ? -3.219 6.272 -10.084 1.00 91.19 166 TYR A O 1
ATOM 1320 N N . LEU A 1 167 ? -2.898 4.128 -9.519 1.00 92.38 167 LEU A N 1
ATOM 1321 C CA . LEU A 1 167 ? -3.652 3.544 -10.620 1.00 92.38 167 LEU A CA 1
ATOM 1322 C C . LEU A 1 167 ? -4.952 2.966 -10.072 1.00 92.38 167 LEU A C 1
ATOM 1324 O O . LEU A 1 167 ? -4.911 2.090 -9.208 1.00 92.38 167 LEU A O 1
ATOM 1328 N N . ASP A 1 168 ? -6.088 3.455 -10.573 1.00 92.75 168 ASP A N 1
ATOM 1329 C CA . ASP A 1 168 ? -7.394 2.858 -10.279 1.00 92.75 168 ASP A CA 1
ATOM 1330 C C . ASP A 1 168 ? -7.461 1.468 -10.925 1.00 92.75 168 ASP A C 1
ATOM 1332 O O . ASP A 1 168 ? -7.146 1.304 -12.108 1.00 92.75 168 ASP A O 1
ATOM 1336 N N . LEU A 1 169 ? -7.847 0.467 -10.136 1.00 91.25 169 LEU A N 1
ATOM 1337 C CA . LEU A 1 169 ? -8.002 -0.907 -10.602 1.00 91.25 169 LEU A CA 1
ATOM 1338 C C . LEU A 1 169 ? -9.331 -1.153 -11.327 1.00 91.25 169 LEU A C 1
ATOM 1340 O O . LEU A 1 169 ? -9.508 -2.217 -11.913 1.00 91.25 169 LEU A O 1
ATOM 1344 N N . GLY A 1 170 ? -10.261 -0.193 -11.300 1.00 91.19 170 GLY A N 1
ATOM 1345 C CA . GLY A 1 170 ? -11.589 -0.316 -11.901 1.00 91.19 170 GLY A CA 1
ATOM 1346 C C . GLY A 1 170 ? -12.511 -1.279 -11.150 1.00 91.19 170 GLY A C 1
ATOM 1347 O O . GLY A 1 170 ? -13.488 -1.760 -11.721 1.00 91.19 170 GLY A O 1
ATOM 1348 N N . LEU A 1 171 ? -12.189 -1.584 -9.892 1.00 92.12 171 LEU A N 1
ATOM 1349 C CA . LEU A 1 171 ? -12.995 -2.445 -9.030 1.00 92.12 171 LEU A CA 1
ATOM 1350 C C . LEU A 1 171 ? -14.146 -1.646 -8.394 1.00 92.12 171 LEU A C 1
ATOM 1352 O O . LEU A 1 171 ? -14.023 -0.429 -8.247 1.00 92.12 171 LEU A O 1
ATOM 1356 N N . PRO A 1 172 ? -15.255 -2.305 -8.005 1.00 92.06 172 PRO A N 1
ATOM 1357 C CA . PRO A 1 172 ? -16.359 -1.635 -7.328 1.00 92.06 172 PRO A CA 1
ATOM 1358 C C . PRO A 1 172 ? -15.925 -0.960 -6.024 1.00 92.06 172 PRO A C 1
ATOM 1360 O O . PRO A 1 172 ? -15.072 -1.479 -5.299 1.00 92.06 172 PRO A O 1
ATOM 1363 N N . ASP A 1 173 ? -16.568 0.158 -5.705 1.00 89.25 173 ASP A N 1
ATOM 1364 C CA . ASP A 1 173 ? -16.362 0.865 -4.441 1.00 89.25 173 ASP A CA 1
ATOM 1365 C C . ASP A 1 173 ? -16.815 -0.011 -3.268 1.00 89.25 173 ASP A C 1
ATOM 1367 O O . ASP A 1 173 ? -17.736 -0.826 -3.396 1.00 89.25 173 ASP A O 1
ATOM 1371 N N . PHE A 1 174 ? -16.169 0.148 -2.114 1.00 88.81 174 PHE A N 1
ATOM 1372 C CA . PHE A 1 174 ? -16.610 -0.541 -0.906 1.00 88.81 174 PHE A CA 1
ATOM 1373 C C . PHE A 1 174 ? -17.876 0.130 -0.364 1.00 88.81 174 PHE A C 1
ATOM 1375 O O . PHE A 1 174 ? -17.876 1.335 -0.111 1.00 88.81 174 PHE A O 1
ATOM 1382 N N . ALA A 1 175 ? -18.934 -0.667 -0.188 1.00 70.94 175 ALA A N 1
ATOM 1383 C CA . ALA A 1 175 ? -20.163 -0.266 0.495 1.00 70.94 175 ALA A CA 1
ATOM 1384 C C . ALA A 1 175 ? -19.995 -0.219 2.024 1.00 70.94 175 ALA A C 1
ATOM 1386 O O . ALA A 1 175 ? -19.161 -0.988 2.579 1.00 70.94 175 ALA A O 1
#

Organism: NCBI:txid2838536

Radius of gyration: 15.22 Å; chains: 1; bounding box: 39×31×40 Å

Secondary structure (DSSP, 8-state):
--HHHHHHHHHHHHHH-SS---EEE-SS-EEETTHHHH--TTS-TT-SS-EEEEPPGGG--TTHHHHSEEEETTEEEESTT--TTEETTEE---GGGS-HHHHSTTEEEETTEEEEETTSHHHHHS-HHHHHHHHHHHHHHHHTS-HHHHHHHPBP--HHHHHHHEEE--PPPP-

pLDDT: mean 86.12, std 9.33, range [50.81, 97.88]

Sequence (175 aa):
MADDELQEYRARWARLFPEVRHVDFDGSVVTNDYCPDCRYCCGPQKESEPFPMALLDRQISGRTPDDFYLLDSHTACLDQRGCKALGPAGCRLERTLRPVACALFPFVLVNLRLYLYLICPASMFVDKAALLDMGGRVHVFLSSLDSADRARISISRRPEDLKAKYLDLGLPDFA